Protein AF-A0AAN8HBK9-F1 (afdb_monomer_lite)

Radius of gyration: 18.08 Å; chains: 1; bounding box: 42×34×41 Å

Sequence (130 aa):
MTEFESKVYDEGMKTDLSKADNITADMFTNIYLKNYNQIFESLGQTAEDVAEHTLKTITMENPPFRHPTNTLYTPMAILKYADPIGDLPIDTFYKMVFEHEKVFNASLNFLKLLRWRSRKSFAMETDKSN

Foldseek 3Di:
DDPVLVVVLVCLVVDDCVVPDPVVVCCSVVQCSVCSVLCCLQFNDDPVLQVVQVVVQVPDPDHDPDGDSTCLCVVLVVQCVVDVVCCRSVVVVCCLRPVCVVNVSVSSVVSNVVVVVVVVVVVVVVVVVD

Organism: NCBI:txid159716

Secondary structure (DSSP, 8-state):
--HHHHHHHHHHHT---TTS-HHHHHIIIIIIIHHHHHHHHHH---HHHHHHHHHHHHT-SS--S---S-GGGHHHHHHHHH-SS-HHHHHHHHIIIII-HHHHHHHHHHHHHHHHHHHHHHHHHHTT--

pLDDT: mean 85.01, std 11.49, range [41.84, 97.94]

Structure (mmCIF, N/CA/C/O backbone):
data_AF-A0AAN8HBK9-F1
#
_entry.id   AF-A0AAN8HBK9-F1
#
loop_
_atom_site.group_PDB
_atom_site.id
_atom_site.type_symbol
_atom_site.label_atom_id
_atom_site.label_alt_id
_atom_site.label_comp_id
_atom_site.label_asym_id
_atom_site.label_entity_id
_atom_site.label_seq_id
_atom_site.pdbx_PDB_ins_code
_atom_site.Cartn_x
_atom_site.Cartn_y
_atom_site.Cartn_z
_atom_site.occupancy
_atom_site.B_iso_or_equiv
_atom_site.auth_seq_id
_atom_site.auth_comp_id
_atom_site.auth_asym_id
_atom_site.auth_atom_id
_atom_site.pdbx_PDB_model_num
ATOM 1 N N . MET A 1 1 ? -7.494 12.265 -6.089 1.00 75.38 1 MET A N 1
ATOM 2 C CA . MET A 1 1 ? -7.888 10.858 -5.943 1.00 75.38 1 MET A CA 1
ATOM 3 C C . MET A 1 1 ? -8.173 10.314 -7.330 1.00 75.38 1 MET A C 1
ATOM 5 O O . MET A 1 1 ? -8.868 10.989 -8.083 1.00 75.38 1 MET A O 1
ATOM 9 N N . THR A 1 2 ? -7.560 9.198 -7.711 1.00 88.19 2 THR A N 1
ATOM 10 C CA . THR A 1 2 ? -7.795 8.549 -9.013 1.00 88.19 2 THR A CA 1
ATOM 11 C C . THR A 1 2 ? -9.146 7.825 -9.028 1.00 88.19 2 THR A C 1
ATOM 13 O O . THR A 1 2 ? -9.739 7.591 -7.974 1.00 88.19 2 THR A O 1
ATOM 16 N N . GLU A 1 3 ? -9.642 7.443 -10.210 1.00 91.44 3 GLU A N 1
ATOM 17 C CA . GLU A 1 3 ? -10.854 6.610 -10.322 1.00 91.44 3 GLU A CA 1
ATOM 18 C C . GLU A 1 3 ? -10.686 5.283 -9.567 1.00 91.44 3 GLU A C 1
ATOM 20 O O . GLU A 1 3 ? -11.575 4.869 -8.824 1.00 91.44 3 GLU A O 1
ATOM 25 N N . PHE A 1 4 ? -9.509 4.663 -9.696 1.00 89.69 4 PHE A N 1
ATOM 26 C CA . PHE A 1 4 ? -9.151 3.453 -8.961 1.00 89.69 4 PHE A CA 1
ATOM 27 C C . PHE A 1 4 ? -9.252 3.662 -7.444 1.00 89.69 4 PHE A C 1
ATOM 29 O O . PHE A 1 4 ? -9.931 2.899 -6.761 1.00 89.69 4 PHE A O 1
ATOM 36 N N . GLU A 1 5 ? -8.629 4.723 -6.924 1.00 90.44 5 GLU A N 1
ATOM 37 C CA . GLU A 1 5 ? -8.668 5.047 -5.494 1.00 90.44 5 GLU A CA 1
ATOM 38 C C . GLU A 1 5 ? -10.098 5.318 -5.007 1.00 90.44 5 GLU A C 1
ATOM 40 O O . GLU A 1 5 ? -10.457 4.893 -3.912 1.00 90.44 5 GLU A O 1
ATOM 45 N N . SER A 1 6 ? -10.934 5.981 -5.811 1.00 91.25 6 SER A N 1
ATOM 46 C CA . SER A 1 6 ? -12.339 6.218 -5.462 1.00 91.25 6 SER A CA 1
ATOM 47 C C . SER A 1 6 ? -13.129 4.921 -5.377 1.00 91.25 6 SER A C 1
ATOM 49 O O . SER A 1 6 ? -13.861 4.705 -4.416 1.00 91.25 6 SER A O 1
ATOM 51 N N . LYS A 1 7 ? -12.954 4.033 -6.359 1.00 93.69 7 LYS A N 1
ATOM 52 C CA . LYS A 1 7 ? -13.666 2.757 -6.402 1.00 93.69 7 LYS A CA 1
ATOM 53 C C . LYS A 1 7 ? -13.307 1.869 -5.210 1.00 93.69 7 LYS A C 1
ATOM 55 O O . LYS A 1 7 ? -14.203 1.317 -4.580 1.00 93.69 7 LYS A O 1
ATOM 60 N N . VAL A 1 8 ? -12.020 1.776 -4.872 1.00 91.25 8 VAL A N 1
ATOM 61 C CA . VAL A 1 8 ? -11.554 0.999 -3.712 1.00 91.25 8 VAL A CA 1
ATOM 62 C C . VAL A 1 8 ? -12.112 1.569 -2.404 1.00 91.25 8 VAL A C 1
ATOM 64 O O . VAL A 1 8 ? -12.542 0.805 -1.541 1.00 91.25 8 VAL A O 1
ATOM 67 N N . TYR A 1 9 ? -12.163 2.897 -2.263 1.00 92.00 9 TYR A N 1
ATOM 68 C CA . TYR A 1 9 ? -12.768 3.535 -1.093 1.00 92.00 9 TYR A CA 1
ATOM 69 C C . TYR A 1 9 ? -14.265 3.221 -0.976 1.00 92.00 9 TYR A C 1
ATOM 71 O O . TYR A 1 9 ? -14.733 2.798 0.082 1.00 92.00 9 TYR A O 1
ATOM 79 N N . ASP A 1 10 ? -15.008 3.378 -2.073 1.00 94.00 10 ASP A N 1
ATOM 80 C CA . ASP A 1 10 ? -16.452 3.142 -2.109 1.00 94.00 10 ASP A CA 1
ATOM 81 C C . ASP A 1 10 ? -16.811 1.675 -1.8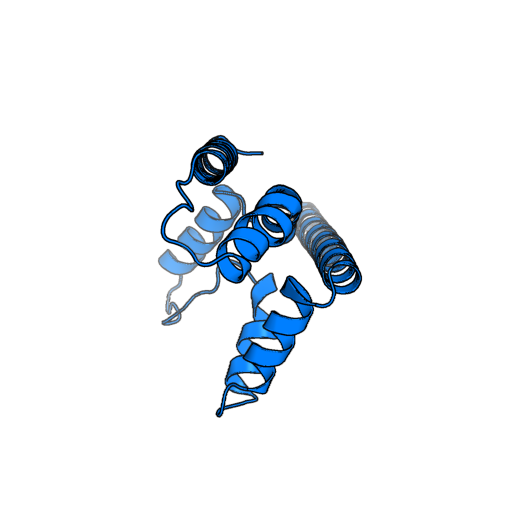33 1.00 94.00 10 ASP A C 1
ATOM 83 O O . ASP A 1 10 ? -17.813 1.395 -1.172 1.00 94.00 10 ASP A O 1
ATOM 87 N N . GLU A 1 11 ? -16.010 0.733 -2.334 1.00 94.06 11 GLU A N 1
ATOM 88 C CA . GLU A 1 11 ? -16.140 -0.696 -2.030 1.00 94.06 11 GLU A CA 1
ATOM 89 C C . GLU A 1 11 ? -15.832 -0.979 -0.554 1.00 94.06 11 GLU A C 1
ATOM 91 O O . GLU A 1 11 ? -16.596 -1.680 0.116 1.00 94.06 11 GLU A O 1
ATOM 96 N N . GLY A 1 12 ? -14.778 -0.364 -0.011 1.00 91.94 12 GLY A N 1
ATOM 97 C CA . GLY A 1 12 ? -14.439 -0.440 1.409 1.00 91.94 12 GLY A CA 1
ATOM 98 C C . GLY A 1 12 ? -15.586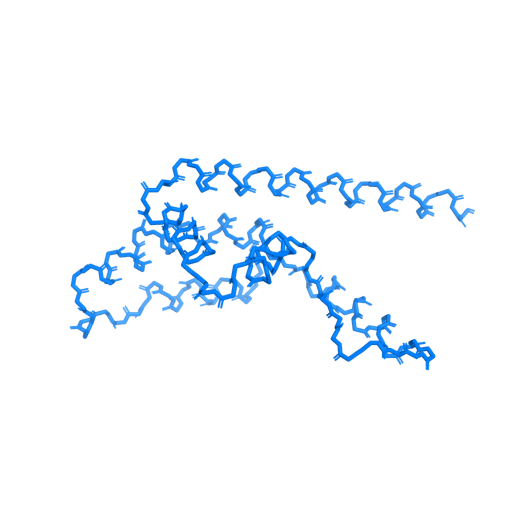 0.026 2.309 1.00 91.94 12 GLY A C 1
ATOM 99 O O . GLY A 1 12 ? -15.980 -0.687 3.229 1.00 91.94 12 GLY A O 1
ATOM 100 N N . MET A 1 13 ? -16.204 1.163 1.985 1.00 92.06 13 MET A N 1
ATOM 101 C CA . MET A 1 13 ? -17.345 1.715 2.728 1.00 92.06 13 MET A CA 1
ATOM 102 C C . MET A 1 13 ? -18.601 0.835 2.705 1.00 92.06 13 MET A C 1
ATOM 104 O O . MET A 1 13 ? -19.441 0.941 3.597 1.00 92.06 13 MET A O 1
ATOM 108 N N . LYS A 1 14 ? -18.754 -0.019 1.688 1.00 94.75 14 LYS A N 1
ATOM 109 C CA . LYS A 1 14 ? -19.907 -0.921 1.520 1.00 94.75 14 LYS A CA 1
ATOM 110 C C . LYS A 1 14 ? -19.621 -2.345 1.996 1.00 94.75 14 LYS A C 1
ATOM 112 O O . LYS A 1 14 ? -20.463 -3.223 1.814 1.00 94.75 14 LYS A O 1
ATOM 117 N N . THR A 1 15 ? -18.439 -2.591 2.556 1.00 94.44 15 THR A N 1
ATOM 118 C CA . THR A 1 15 ? -18.031 -3.928 2.988 1.00 94.44 15 THR A CA 1
ATOM 119 C C . THR A 1 15 ? -18.926 -4.416 4.129 1.00 94.44 15 THR A C 1
ATOM 121 O O . THR A 1 15 ? -19.104 -3.727 5.132 1.00 94.44 15 THR A O 1
ATOM 124 N N . ASP A 1 16 ? -19.478 -5.624 3.987 1.00 95.62 16 ASP A N 1
ATOM 125 C CA . ASP A 1 16 ? -20.220 -6.292 5.058 1.00 95.62 16 ASP A CA 1
ATOM 126 C C . ASP A 1 16 ? -19.247 -6.847 6.107 1.00 95.62 16 ASP A C 1
ATOM 128 O O . ASP A 1 16 ? -18.531 -7.821 5.868 1.00 95.62 16 ASP A O 1
ATOM 132 N N . LEU A 1 17 ? -19.239 -6.218 7.282 1.00 95.31 17 LEU A N 1
ATOM 133 C CA . LEU A 1 17 ? -18.402 -6.603 8.418 1.00 95.31 17 LEU A CA 1
ATOM 134 C C . LEU A 1 17 ? -19.131 -7.506 9.422 1.00 95.31 17 LEU A C 1
ATOM 136 O O . LEU A 1 17 ? -18.574 -7.804 10.472 1.00 95.31 17 LEU A O 1
ATOM 140 N N . SER A 1 18 ? -20.344 -7.986 9.121 1.00 95.25 18 SER A N 1
ATOM 141 C CA . SER A 1 18 ? -21.146 -8.808 10.047 1.00 95.25 18 SER A CA 1
ATOM 142 C C . SER A 1 18 ? -20.479 -10.119 10.475 1.00 95.25 18 SER A C 1
ATOM 144 O O . SER A 1 18 ? -20.851 -10.707 11.489 1.00 95.25 18 SER A O 1
ATOM 146 N N . LYS A 1 19 ? -19.493 -10.587 9.702 1.00 96.69 19 LYS A N 1
ATOM 147 C CA . LYS A 1 19 ? -18.705 -11.793 9.989 1.00 96.69 19 LYS A CA 1
ATOM 148 C C . LYS A 1 19 ? -17.370 -11.510 10.681 1.00 96.69 19 LYS A C 1
ATOM 150 O O . LYS A 1 19 ? -16.699 -12.463 11.071 1.00 96.69 19 LYS A O 1
ATOM 155 N N . ALA A 1 20 ? -16.966 -10.247 10.790 1.00 97.00 20 ALA A N 1
ATOM 156 C CA . ALA A 1 20 ? -15.770 -9.854 11.522 1.00 97.00 20 ALA A CA 1
ATOM 157 C C . ALA A 1 20 ? -16.101 -9.701 13.011 1.00 97.00 20 ALA A C 1
ATOM 159 O O . ALA A 1 20 ? -17.217 -9.335 13.380 1.00 97.00 20 ALA A O 1
ATOM 160 N N . ASP A 1 21 ? -15.130 -9.972 13.879 1.00 97.56 21 ASP A N 1
ATOM 161 C CA . ASP A 1 21 ? -15.254 -9.595 15.281 1.00 97.56 21 ASP A CA 1
ATOM 162 C C . ASP A 1 21 ? -15.192 -8.063 15.438 1.00 97.56 21 ASP A C 1
ATOM 164 O O . ASP A 1 21 ? -14.714 -7.340 14.558 1.00 97.56 21 ASP A O 1
ATOM 168 N N . ASN A 1 22 ? -15.658 -7.566 16.584 1.00 95.69 22 ASN A N 1
ATOM 169 C CA . ASN A 1 22 ? -15.757 -6.129 16.843 1.00 95.69 22 ASN A CA 1
ATOM 170 C C . ASN A 1 22 ? -14.408 -5.400 16.750 1.00 95.69 22 ASN A C 1
ATOM 172 O O . ASN A 1 22 ? -14.387 -4.251 16.320 1.00 95.69 22 ASN A O 1
ATOM 176 N N . ILE A 1 23 ? -13.299 -6.041 17.142 1.00 93.12 23 ILE A N 1
ATOM 177 C CA . ILE A 1 23 ? -11.970 -5.414 17.120 1.00 93.12 23 ILE A CA 1
ATOM 178 C C . ILE A 1 23 ? -11.518 -5.261 15.670 1.00 93.12 23 ILE A C 1
ATOM 180 O O . ILE A 1 23 ? -11.122 -4.174 15.257 1.00 93.12 23 ILE A O 1
ATOM 184 N N . THR A 1 24 ? -11.641 -6.318 14.869 1.00 93.75 24 THR A N 1
ATOM 185 C CA . THR A 1 24 ? -11.283 -6.272 13.445 1.00 93.75 24 THR A CA 1
ATOM 186 C C . THR A 1 24 ? -12.149 -5.273 12.670 1.00 93.75 24 THR A C 1
ATOM 188 O O . THR A 1 24 ? -11.628 -4.500 11.863 1.00 93.75 24 THR A O 1
ATOM 191 N N . ALA A 1 25 ? -13.461 -5.248 12.925 1.00 95.44 25 ALA A N 1
ATOM 192 C CA . ALA A 1 25 ? -14.377 -4.307 12.280 1.00 95.44 25 ALA A CA 1
ATOM 193 C C . ALA A 1 25 ? -14.054 -2.842 12.632 1.00 95.44 25 ALA A C 1
ATOM 195 O O . ALA A 1 25 ? -14.080 -1.971 11.753 1.00 95.44 25 ALA A O 1
ATOM 196 N N . ASP A 1 26 ? -13.703 -2.580 13.895 1.00 92.06 26 ASP A N 1
ATOM 197 C CA . ASP A 1 26 ? -13.264 -1.267 14.370 1.00 92.06 26 ASP A CA 1
ATOM 198 C C . ASP A 1 26 ? -11.941 -0.845 13.721 1.00 92.06 26 ASP A C 1
ATOM 200 O O . ASP A 1 26 ? -11.858 0.240 13.147 1.00 92.06 26 ASP A O 1
ATOM 204 N N . MET A 1 27 ? -10.939 -1.730 13.697 1.00 89.94 27 MET A N 1
ATOM 205 C CA . MET A 1 27 ? -9.656 -1.472 13.036 1.00 89.94 27 MET A CA 1
ATOM 206 C C . MET A 1 27 ? -9.836 -1.131 11.552 1.00 89.94 27 MET A C 1
ATOM 208 O O . MET A 1 27 ? -9.247 -0.171 11.048 1.00 89.94 27 MET A O 1
ATOM 212 N N . PHE A 1 28 ? -10.671 -1.878 10.832 1.00 91.88 28 PHE A N 1
ATOM 213 C CA . PHE A 1 28 ? -10.920 -1.591 9.423 1.00 91.88 28 PHE A CA 1
ATOM 214 C C . PHE A 1 28 ? -11.611 -0.234 9.228 1.00 91.88 28 PHE A C 1
ATOM 216 O O . PHE A 1 28 ? -11.173 0.571 8.407 1.00 91.88 28 PHE A O 1
ATOM 223 N N . THR A 1 29 ? -12.651 0.057 10.008 1.00 92.00 29 THR A N 1
ATOM 224 C CA . THR A 1 29 ? -13.478 1.258 9.816 1.00 92.00 29 THR A CA 1
ATOM 225 C C . THR A 1 29 ? -12.795 2.521 10.340 1.00 92.00 29 THR A C 1
ATOM 227 O O . THR A 1 29 ? -12.659 3.521 9.632 1.00 92.00 29 THR A O 1
ATOM 230 N N . ASN A 1 30 ? -12.332 2.480 11.585 1.00 89.56 30 ASN A N 1
ATOM 231 C CA . ASN A 1 30 ? -11.892 3.656 12.326 1.00 89.56 30 ASN A CA 1
ATOM 232 C C . ASN A 1 30 ? -10.390 3.914 12.225 1.00 89.56 30 ASN A C 1
ATOM 234 O O . ASN A 1 30 ? -9.947 5.015 12.554 1.00 89.56 30 ASN A O 1
ATOM 238 N N . ILE A 1 31 ? -9.612 2.947 11.732 1.00 85.88 31 ILE A N 1
ATOM 239 C CA . ILE A 1 31 ? -8.168 3.106 11.536 1.00 85.88 31 ILE A CA 1
ATOM 240 C C . ILE A 1 31 ? -7.837 3.076 10.044 1.00 85.88 31 ILE A C 1
ATOM 242 O O . ILE A 1 31 ? -7.361 4.082 9.520 1.00 85.88 31 ILE A O 1
ATOM 246 N N . TYR A 1 32 ? -8.128 1.986 9.329 1.00 86.75 32 TYR A N 1
ATOM 247 C CA . TYR A 1 32 ? -7.777 1.883 7.907 1.00 86.75 32 TYR A CA 1
ATOM 248 C C . TYR A 1 32 ? -8.598 2.835 7.021 1.00 86.75 32 TYR A C 1
ATOM 250 O O . TYR A 1 32 ? -8.021 3.720 6.385 1.00 86.75 32 TYR A O 1
ATOM 258 N N . LEU A 1 33 ? -9.932 2.709 6.999 1.00 90.50 33 LEU A N 1
ATOM 259 C CA . LEU A 1 33 ? -10.797 3.517 6.127 1.00 90.50 33 LEU A CA 1
ATOM 260 C C . LEU A 1 33 ? -10.742 5.005 6.479 1.00 90.50 33 LEU A C 1
ATOM 262 O O . LEU A 1 33 ? -10.652 5.845 5.582 1.00 90.50 33 LEU A O 1
ATOM 266 N N . LYS A 1 34 ? -10.715 5.344 7.774 1.00 88.94 34 LYS A N 1
ATOM 267 C CA . LYS A 1 34 ? -10.546 6.728 8.244 1.00 88.94 34 LYS A CA 1
ATOM 268 C C . LYS A 1 34 ? -9.281 7.390 7.682 1.00 88.94 34 LYS A C 1
ATOM 270 O O . LYS A 1 34 ? -9.319 8.561 7.310 1.00 88.94 34 LYS A O 1
ATOM 275 N N . ASN A 1 35 ? -8.170 6.652 7.604 1.00 85.19 35 ASN A N 1
ATOM 276 C CA . ASN A 1 35 ? -6.881 7.173 7.138 1.00 85.19 35 ASN A CA 1
ATOM 277 C C . ASN A 1 35 ? -6.602 6.896 5.648 1.00 85.19 35 ASN A C 1
ATOM 279 O O . ASN A 1 35 ? -5.540 7.276 5.150 1.00 85.19 35 ASN A O 1
ATOM 283 N N . TYR A 1 36 ? -7.548 6.293 4.920 1.00 87.88 36 TYR A N 1
ATOM 284 C CA . TYR A 1 36 ? -7.398 5.845 3.532 1.00 87.88 36 TYR A CA 1
ATOM 285 C C . TYR A 1 36 ? -6.754 6.893 2.614 1.00 87.88 36 TYR A C 1
ATOM 287 O O . TYR A 1 36 ? -5.716 6.642 1.999 1.00 87.88 36 TYR A O 1
ATOM 295 N N . ASN A 1 37 ? -7.319 8.104 2.585 1.00 86.81 37 ASN A N 1
ATOM 296 C CA . ASN A 1 37 ? -6.825 9.188 1.734 1.00 86.81 37 ASN A CA 1
ATOM 297 C C . ASN A 1 37 ? -5.378 9.564 2.071 1.00 86.81 37 ASN A C 1
ATOM 299 O O . ASN A 1 37 ? -4.548 9.725 1.178 1.00 86.81 37 ASN A O 1
ATOM 303 N N . GLN A 1 38 ? -5.041 9.662 3.361 1.00 85.00 38 GLN A N 1
ATOM 304 C CA . GLN A 1 38 ? -3.678 10.002 3.763 1.00 85.00 38 GLN A CA 1
ATOM 305 C C . GLN A 1 38 ? -2.686 8.899 3.402 1.00 85.00 38 GLN A C 1
ATOM 307 O O . GLN A 1 38 ? -1.565 9.220 3.005 1.00 85.00 38 GLN A O 1
ATOM 312 N N . ILE A 1 39 ? -3.086 7.631 3.495 1.00 83.94 39 ILE A N 1
ATOM 313 C CA . ILE A 1 39 ? -2.252 6.487 3.122 1.00 83.94 39 ILE A CA 1
ATOM 314 C C . ILE A 1 39 ? -1.936 6.544 1.625 1.00 83.94 39 ILE A C 1
ATOM 316 O O . ILE A 1 39 ? -0.759 6.564 1.260 1.00 83.94 39 ILE A O 1
ATOM 320 N N . PHE A 1 40 ? -2.952 6.661 0.765 1.00 85.88 40 PHE A N 1
ATOM 321 C CA . PHE A 1 40 ? -2.758 6.732 -0.687 1.00 85.88 40 PHE A CA 1
ATOM 322 C C . PHE A 1 40 ? -1.980 7.978 -1.122 1.00 85.88 40 PHE A C 1
ATOM 324 O O . PHE A 1 40 ? -1.062 7.882 -1.930 1.00 85.88 40 PHE A O 1
ATOM 331 N N . GLU A 1 41 ? -2.233 9.143 -0.529 1.00 85.12 41 GLU A N 1
ATOM 332 C CA . GLU A 1 41 ? -1.464 10.352 -0.854 1.00 85.12 41 GLU A CA 1
ATOM 333 C C . GLU A 1 41 ? 0.020 10.268 -0.456 1.00 85.12 41 GLU A C 1
ATOM 335 O O . GLU A 1 41 ? 0.874 10.921 -1.073 1.00 85.12 41 GLU A O 1
ATOM 340 N N . SER A 1 42 ? 0.326 9.518 0.605 1.00 82.50 42 SER A N 1
ATOM 341 C CA . SER A 1 42 ? 1.684 9.389 1.148 1.00 82.50 42 SER A CA 1
ATOM 342 C C . SER A 1 42 ? 2.484 8.295 0.461 1.00 82.50 42 SER A C 1
ATOM 344 O O . SER A 1 42 ? 3.650 8.506 0.137 1.00 82.50 42 SER A O 1
ATOM 346 N N . LEU A 1 43 ? 1.860 7.133 0.266 1.00 83.50 43 LEU A N 1
ATOM 347 C CA . LEU A 1 43 ? 2.514 5.905 -0.178 1.00 83.50 43 LEU A CA 1
ATOM 348 C C . LEU A 1 43 ? 2.160 5.523 -1.618 1.00 83.50 43 LEU A C 1
ATOM 350 O O . LEU A 1 43 ? 2.877 4.721 -2.209 1.00 83.50 43 LEU A O 1
ATOM 354 N N . GLY A 1 44 ? 1.088 6.075 -2.185 1.00 86.62 44 GLY A N 1
ATOM 355 C CA . GLY A 1 44 ? 0.655 5.791 -3.548 1.00 86.62 44 GLY A CA 1
ATOM 356 C C . GLY A 1 44 ? 1.625 6.318 -4.605 1.00 86.62 44 GLY A C 1
ATOM 357 O O . GLY A 1 44 ? 2.296 7.344 -4.431 1.00 86.62 44 GLY A O 1
ATOM 358 N N . GLN A 1 45 ? 1.671 5.602 -5.725 1.00 88.38 45 GLN A N 1
ATOM 359 C CA . GLN A 1 45 ? 2.417 5.963 -6.928 1.00 88.38 45 GLN A CA 1
ATOM 360 C C . GLN A 1 45 ? 1.441 6.300 -8.048 1.00 88.38 45 GLN A C 1
ATOM 362 O O . GLN A 1 45 ? 0.335 5.758 -8.081 1.00 88.38 45 GLN A O 1
ATOM 367 N N . THR A 1 46 ? 1.845 7.169 -8.969 1.00 88.81 46 THR A N 1
ATOM 368 C CA . THR A 1 46 ? 1.071 7.347 -10.200 1.00 88.81 46 THR A CA 1
ATOM 369 C C . THR A 1 46 ? 1.298 6.160 -11.139 1.00 88.81 46 THR A C 1
ATOM 371 O O . THR A 1 46 ? 2.265 5.405 -10.994 1.00 88.81 46 THR A O 1
ATOM 374 N N . ALA A 1 47 ? 0.403 5.978 -12.111 1.00 91.56 47 ALA A N 1
ATOM 375 C CA . ALA A 1 47 ? 0.586 4.957 -13.139 1.00 91.56 47 ALA A CA 1
ATOM 376 C C . ALA A 1 47 ? 1.853 5.231 -13.968 1.00 91.56 47 ALA A C 1
ATOM 378 O O . ALA A 1 47 ? 2.567 4.299 -14.331 1.00 91.56 47 ALA A O 1
ATOM 379 N N . GLU A 1 48 ? 2.160 6.506 -14.205 1.00 92.06 48 GLU A N 1
ATOM 380 C CA . GLU A 1 48 ? 3.346 6.966 -14.923 1.00 92.06 48 GLU A CA 1
ATOM 381 C C . GLU A 1 48 ? 4.635 6.617 -14.168 1.00 92.06 48 GLU A C 1
ATOM 383 O O . GLU A 1 48 ? 5.550 6.074 -14.784 1.00 92.06 48 GLU A O 1
ATOM 388 N N . ASP A 1 49 ? 4.682 6.827 -12.844 1.00 90.06 49 ASP A N 1
ATOM 389 C CA . ASP A 1 49 ? 5.833 6.443 -12.012 1.00 90.06 49 ASP A CA 1
ATOM 390 C C . ASP A 1 49 ? 6.114 4.932 -12.159 1.00 90.06 49 ASP A C 1
ATOM 392 O O . ASP A 1 49 ? 7.248 4.492 -12.353 1.00 90.06 49 ASP A O 1
ATOM 396 N N . VAL A 1 50 ? 5.067 4.100 -12.106 1.00 93.38 50 VAL A N 1
ATOM 397 C CA . VAL A 1 50 ? 5.200 2.639 -12.251 1.00 93.38 50 VAL A CA 1
ATOM 398 C C . VAL A 1 50 ? 5.615 2.248 -13.674 1.00 93.38 50 VAL A C 1
ATOM 400 O O . VAL A 1 50 ? 6.441 1.344 -13.853 1.00 93.38 50 VAL A O 1
ATOM 403 N N . ALA A 1 51 ? 5.078 2.925 -14.690 1.00 95.56 51 ALA A N 1
ATOM 404 C CA . ALA A 1 51 ? 5.430 2.697 -16.086 1.00 95.56 51 ALA A CA 1
ATOM 405 C C . ALA A 1 51 ? 6.902 3.039 -16.367 1.00 95.56 51 ALA A C 1
ATOM 407 O O . ALA A 1 51 ? 7.577 2.268 -17.048 1.00 95.56 51 ALA A O 1
ATOM 408 N N . GLU A 1 52 ? 7.429 4.123 -15.793 1.00 94.81 52 GLU A N 1
ATOM 409 C CA . GLU A 1 52 ? 8.843 4.498 -15.910 1.00 94.81 52 GLU A CA 1
ATOM 410 C C . GLU A 1 52 ? 9.758 3.426 -15.308 1.00 94.81 52 GLU A C 1
ATOM 412 O O . GLU A 1 52 ? 10.705 2.974 -15.958 1.00 94.81 52 GLU A O 1
ATOM 417 N N . HIS A 1 53 ? 9.449 2.952 -14.095 1.00 95.12 53 HIS A N 1
ATOM 418 C CA . HIS A 1 53 ? 10.190 1.850 -13.477 1.00 95.12 53 HIS A CA 1
ATOM 419 C C . HIS A 1 53 ? 10.153 0.588 -14.347 1.00 95.12 53 HIS A C 1
ATOM 421 O O . HIS A 1 53 ? 11.177 -0.079 -14.498 1.00 95.12 53 HIS A O 1
ATOM 427 N N . THR A 1 54 ? 8.998 0.285 -14.942 1.00 96.19 54 THR A N 1
ATOM 428 C CA . THR A 1 54 ? 8.820 -0.872 -15.826 1.00 96.19 54 THR A CA 1
ATOM 429 C C . THR A 1 54 ? 9.671 -0.744 -17.085 1.00 96.19 54 THR A C 1
ATOM 431 O O . THR A 1 54 ? 10.440 -1.657 -17.384 1.00 96.19 54 THR A O 1
ATOM 434 N N . LEU A 1 55 ? 9.592 0.398 -17.780 1.00 97.12 55 LEU A N 1
ATOM 435 C CA . LEU A 1 55 ? 10.395 0.688 -18.967 1.00 97.12 55 LEU A CA 1
ATOM 436 C C . LEU A 1 55 ? 11.886 0.550 -18.654 1.00 97.12 55 LEU A C 1
ATOM 438 O O . LEU A 1 55 ? 12.601 -0.168 -19.345 1.00 97.12 55 LEU A O 1
ATOM 442 N N . LYS A 1 56 ? 12.331 1.173 -17.559 1.00 95.12 56 LYS A N 1
ATOM 443 C CA . LYS A 1 56 ? 13.721 1.114 -17.115 1.00 95.12 56 LYS A CA 1
ATOM 444 C C . LYS A 1 56 ? 14.187 -0.327 -16.924 1.00 95.12 56 LYS A C 1
ATOM 446 O O . LYS A 1 56 ? 15.277 -0.658 -17.372 1.00 95.12 56 LYS A O 1
ATOM 451 N N . THR A 1 57 ? 13.393 -1.183 -16.275 1.00 96.44 57 THR A N 1
ATOM 452 C CA . THR A 1 57 ? 13.760 -2.588 -16.043 1.00 96.44 57 THR A CA 1
ATOM 453 C C . THR A 1 57 ? 13.814 -3.401 -17.335 1.00 96.44 57 THR A C 1
ATOM 455 O O . THR A 1 57 ? 14.764 -4.158 -17.512 1.00 96.44 57 THR A O 1
ATOM 458 N N . ILE A 1 58 ? 12.847 -3.252 -18.249 1.00 96.88 58 ILE A N 1
ATOM 459 C CA . ILE A 1 58 ? 12.815 -4.059 -19.485 1.00 96.88 58 ILE A CA 1
ATOM 460 C C . ILE A 1 58 ? 13.921 -3.681 -20.477 1.00 96.88 58 ILE A C 1
ATOM 462 O O . ILE A 1 58 ? 14.294 -4.504 -21.307 1.00 96.88 58 ILE A O 1
ATOM 466 N N . THR A 1 59 ? 14.449 -2.456 -20.399 1.00 97.75 59 THR A N 1
ATOM 467 C CA . THR A 1 59 ? 15.547 -1.990 -21.258 1.00 97.75 59 THR A CA 1
ATOM 468 C C . THR A 1 59 ? 16.935 -2.183 -20.641 1.00 97.75 59 THR A C 1
ATOM 470 O O . THR A 1 59 ? 17.925 -1.802 -21.260 1.00 97.75 59 THR A O 1
ATOM 473 N N . MET A 1 60 ? 17.047 -2.715 -19.417 1.00 97.62 60 MET A N 1
ATOM 474 C CA . MET A 1 60 ? 18.350 -3.001 -18.806 1.00 97.62 60 MET A CA 1
ATOM 475 C C . MET A 1 60 ? 19.039 -4.168 -19.517 1.00 97.62 60 MET A C 1
ATOM 477 O O . MET A 1 60 ? 18.423 -5.199 -19.760 1.00 97.62 60 MET A O 1
ATOM 481 N N . GLU A 1 61 ? 20.344 -4.039 -19.763 1.00 97.94 61 GLU A N 1
ATOM 482 C CA . GLU A 1 61 ? 21.171 -5.127 -20.306 1.00 97.94 61 GLU A CA 1
ATOM 483 C C . GLU A 1 61 ? 21.228 -6.334 -19.353 1.00 97.94 61 GLU A C 1
ATOM 485 O O . GLU A 1 61 ? 21.151 -7.479 -19.784 1.00 97.94 61 GLU A O 1
ATOM 490 N N . ASN A 1 62 ? 21.306 -6.070 -18.044 1.00 97.06 62 ASN A N 1
ATOM 491 C CA . ASN A 1 62 ? 21.340 -7.080 -16.986 1.00 97.06 62 ASN A CA 1
ATOM 492 C C . ASN A 1 62 ? 20.356 -6.698 -15.864 1.00 97.06 62 ASN A C 1
ATOM 494 O O . ASN A 1 62 ? 20.773 -6.127 -14.850 1.00 97.06 62 ASN A O 1
ATOM 498 N N . PRO A 1 63 ? 19.043 -6.938 -16.038 1.00 96.56 63 PRO A N 1
ATOM 499 C CA . PRO A 1 63 ? 18.043 -6.540 -15.055 1.00 96.56 63 PRO A CA 1
ATOM 500 C C . PRO A 1 63 ? 18.171 -7.357 -13.757 1.00 96.56 63 PRO A C 1
ATOM 502 O O . PRO A 1 63 ? 18.464 -8.556 -13.798 1.00 96.56 63 PRO A O 1
ATOM 505 N N . PRO A 1 64 ? 17.920 -6.749 -12.582 1.00 95.12 64 PRO A N 1
ATOM 506 C CA . PRO A 1 64 ? 17.903 -7.480 -11.323 1.00 95.12 64 PRO A CA 1
ATOM 507 C C . PRO A 1 64 ? 16.685 -8.409 -11.246 1.00 95.12 64 PRO A C 1
ATOM 509 O O . PRO A 1 64 ? 15.645 -8.152 -11.847 1.00 95.12 64 PRO A O 1
ATOM 512 N N . PHE A 1 65 ? 16.768 -9.444 -10.405 1.00 94.88 65 PHE A N 1
ATOM 513 C CA . PHE A 1 65 ? 15.635 -10.349 -10.170 1.00 94.88 65 PHE A CA 1
ATOM 514 C C . PHE A 1 65 ? 14.396 -9.638 -9.592 1.00 94.88 65 PHE A C 1
ATOM 516 O O . PHE A 1 65 ? 13.268 -10.066 -9.821 1.00 94.88 65 PHE A O 1
ATOM 523 N N . ARG A 1 66 ? 14.589 -8.555 -8.825 1.00 91.94 66 ARG A N 1
ATOM 524 C CA . ARG A 1 66 ? 13.507 -7.709 -8.301 1.00 91.94 66 ARG A CA 1
ATOM 525 C C . ARG A 1 66 ? 13.881 -6.238 -8.425 1.00 91.94 66 ARG A C 1
ATOM 527 O O . ARG A 1 66 ? 14.973 -5.853 -8.014 1.00 91.94 66 ARG A O 1
ATOM 534 N N . HIS A 1 67 ? 12.946 -5.429 -8.919 1.00 91.06 67 HIS A N 1
ATOM 535 C CA . HIS A 1 67 ? 13.073 -3.974 -9.015 1.00 91.06 67 HIS A CA 1
ATOM 536 C C . HIS A 1 67 ? 11.949 -3.290 -8.220 1.00 91.06 67 HIS A C 1
ATOM 538 O O . HIS A 1 67 ? 10.792 -3.347 -8.636 1.00 91.06 67 HIS A O 1
ATOM 544 N N . PRO A 1 68 ? 12.247 -2.677 -7.062 1.00 90.44 68 PRO A N 1
ATOM 545 C CA . PRO A 1 68 ? 11.272 -1.903 -6.299 1.00 90.44 68 PRO A CA 1
ATOM 546 C C . PRO A 1 68 ? 10.745 -0.710 -7.102 1.00 90.44 68 PRO A C 1
ATOM 548 O O . PRO A 1 68 ? 11.526 0.122 -7.567 1.00 90.44 68 PRO A O 1
ATOM 551 N N . THR A 1 69 ? 9.424 -0.585 -7.230 1.00 90.88 69 THR A N 1
ATOM 552 C CA . THR A 1 69 ? 8.802 0.608 -7.831 1.00 90.88 69 THR A CA 1
ATOM 553 C C . THR A 1 69 ? 8.693 1.746 -6.827 1.00 90.88 69 THR A C 1
ATOM 555 O O . THR A 1 69 ? 8.836 2.904 -7.194 1.00 90.88 69 THR A O 1
ATOM 558 N N . ASN A 1 70 ? 8.480 1.433 -5.549 1.00 88.44 70 ASN A N 1
ATOM 559 C CA . ASN A 1 70 ? 8.304 2.418 -4.492 1.00 88.44 70 ASN A CA 1
ATOM 560 C C . ASN A 1 70 ? 9.482 2.376 -3.518 1.00 88.44 70 ASN A C 1
ATOM 562 O O . ASN A 1 70 ? 9.656 1.405 -2.794 1.00 88.44 70 ASN A O 1
ATOM 566 N N . THR A 1 71 ? 10.289 3.424 -3.430 1.00 82.31 71 THR A N 1
ATOM 567 C CA . THR A 1 71 ? 11.412 3.440 -2.479 1.00 82.31 71 THR A CA 1
ATOM 568 C C . THR A 1 71 ? 10.973 3.727 -1.040 1.00 82.31 71 THR A C 1
ATOM 570 O O . THR A 1 71 ? 11.739 3.463 -0.112 1.00 82.31 71 THR A O 1
ATOM 573 N N . LEU A 1 72 ? 9.738 4.192 -0.813 1.00 80.62 72 LEU A N 1
ATOM 574 C CA . LEU A 1 72 ? 9.238 4.560 0.517 1.00 80.62 72 LEU A CA 1
ATOM 575 C C . LEU A 1 72 ? 9.046 3.353 1.447 1.00 80.62 72 LEU A C 1
ATOM 577 O O . LEU A 1 72 ? 9.072 3.529 2.662 1.00 80.62 72 LEU A O 1
ATOM 581 N N . TYR A 1 73 ? 8.915 2.130 0.916 1.00 78.31 73 TYR A N 1
ATOM 582 C CA . TYR A 1 73 ? 8.853 0.917 1.747 1.00 78.31 73 TYR A CA 1
ATOM 583 C C . TYR A 1 73 ? 10.239 0.379 2.143 1.00 78.31 73 TYR A C 1
ATOM 585 O O . TYR A 1 73 ? 10.329 -0.545 2.951 1.00 78.31 73 TYR A O 1
ATOM 593 N N . THR A 1 74 ? 11.328 0.954 1.618 1.00 82.81 74 THR A N 1
ATOM 594 C CA . THR A 1 74 ? 12.701 0.475 1.863 1.00 82.81 74 THR A CA 1
ATOM 595 C C . THR A 1 74 ? 13.049 0.361 3.350 1.00 82.81 74 THR A C 1
ATOM 597 O O . THR A 1 74 ? 13.579 -0.682 3.727 1.00 82.81 74 THR A O 1
ATOM 600 N N . PRO A 1 75 ? 12.720 1.334 4.230 1.00 81.88 75 PRO A N 1
ATOM 601 C CA . PRO A 1 75 ? 12.990 1.194 5.663 1.00 81.88 75 PRO A CA 1
ATOM 602 C C . PRO A 1 75 ? 12.333 -0.050 6.271 1.00 81.88 75 PRO A C 1
ATOM 604 O O . PRO A 1 75 ? 12.940 -0.742 7.082 1.00 81.88 75 PRO A O 1
ATOM 607 N N . MET A 1 76 ? 11.123 -0.384 5.822 1.00 79.00 76 MET A N 1
ATOM 608 C CA . MET A 1 76 ? 10.389 -1.556 6.295 1.00 79.00 76 MET A CA 1
ATOM 609 C C . MET A 1 76 ? 10.981 -2.859 5.763 1.00 79.00 76 MET A C 1
ATOM 611 O O . MET A 1 76 ? 11.088 -3.838 6.498 1.00 79.00 76 MET A O 1
ATOM 615 N N . ALA A 1 77 ? 11.429 -2.865 4.505 1.00 83.19 77 ALA A N 1
ATOM 616 C CA . ALA A 1 77 ? 12.183 -3.990 3.966 1.00 83.19 77 ALA A CA 1
ATOM 617 C C . ALA A 1 77 ? 13.481 -4.213 4.756 1.00 83.19 77 ALA A C 1
ATOM 619 O O . ALA A 1 77 ? 13.782 -5.349 5.106 1.00 83.19 77 ALA A O 1
ATOM 620 N N . ILE A 1 78 ? 14.210 -3.143 5.091 1.00 87.00 78 ILE A N 1
ATOM 621 C CA . ILE A 1 78 ? 15.432 -3.217 5.903 1.00 87.00 78 ILE A CA 1
ATOM 622 C C . ILE A 1 78 ? 15.128 -3.793 7.287 1.00 87.00 78 ILE A C 1
ATOM 624 O O . ILE A 1 78 ? 15.812 -4.724 7.696 1.00 87.00 78 ILE A O 1
ATOM 628 N N . LEU A 1 79 ? 14.092 -3.304 7.979 1.00 84.88 79 LEU A N 1
ATOM 629 C CA . LEU A 1 79 ? 13.692 -3.830 9.291 1.00 84.88 79 LEU A CA 1
ATOM 630 C C . LEU A 1 79 ? 13.373 -5.327 9.234 1.00 84.88 79 LEU A C 1
ATOM 632 O O . LEU A 1 79 ? 13.817 -6.079 10.095 1.00 84.88 79 LEU A O 1
ATOM 636 N N . LYS A 1 80 ? 12.678 -5.773 8.182 1.00 86.00 80 LYS A N 1
ATOM 637 C CA . LYS A 1 80 ? 12.395 -7.194 7.956 1.00 86.00 80 LYS A CA 1
ATOM 638 C C . LYS A 1 80 ? 13.655 -8.043 7.764 1.00 86.00 80 LYS A C 1
ATOM 640 O O . LYS A 1 80 ? 13.675 -9.188 8.191 1.00 86.00 80 LYS A O 1
ATOM 645 N N . TYR A 1 81 ? 14.685 -7.524 7.099 1.00 86.19 81 TYR A N 1
ATOM 646 C CA . TYR A 1 81 ? 15.948 -8.255 6.940 1.00 86.19 81 TYR A CA 1
ATOM 647 C C . TYR A 1 81 ? 16.839 -8.182 8.184 1.00 86.19 81 TYR A C 1
ATOM 649 O O . TYR A 1 81 ? 17.611 -9.106 8.427 1.00 86.19 81 TYR A O 1
ATOM 657 N N . ALA A 1 82 ? 16.751 -7.093 8.949 1.00 89.44 82 ALA A N 1
ATOM 658 C CA . ALA A 1 82 ? 17.537 -6.879 10.159 1.00 89.44 82 ALA A CA 1
ATOM 659 C C . ALA A 1 82 ? 17.043 -7.718 11.346 1.00 89.44 82 ALA A C 1
ATOM 661 O O . ALA A 1 82 ? 17.847 -8.057 12.211 1.00 89.44 82 ALA A O 1
ATOM 662 N N . ASP A 1 83 ? 15.754 -8.066 11.372 1.00 89.75 83 ASP A N 1
ATOM 663 C CA . ASP A 1 83 ? 15.170 -8.967 12.362 1.00 89.75 83 ASP A CA 1
ATOM 664 C C . ASP A 1 83 ? 14.617 -10.247 11.700 1.00 89.75 83 ASP A C 1
ATOM 666 O O . ASP A 1 83 ? 13.483 -10.255 11.215 1.00 89.75 83 ASP A O 1
ATOM 670 N N . PRO A 1 84 ? 15.394 -11.347 11.696 1.00 83.81 84 PRO A N 1
ATOM 671 C CA . PRO A 1 84 ? 14.975 -12.630 11.135 1.00 83.81 84 PRO A CA 1
ATOM 672 C C . PRO A 1 84 ? 13.782 -13.278 11.850 1.00 83.81 84 PRO A C 1
ATOM 674 O O . PRO A 1 84 ? 13.136 -14.142 11.261 1.00 83.81 84 PRO A O 1
ATOM 677 N N . ILE A 1 85 ? 13.515 -12.902 13.108 1.00 90.94 85 ILE A N 1
ATOM 678 C CA . ILE A 1 85 ? 12.365 -13.394 13.881 1.00 90.94 85 ILE A CA 1
ATOM 679 C C . ILE A 1 85 ? 11.097 -12.678 13.403 1.00 90.94 85 ILE A C 1
ATOM 681 O O . ILE A 1 85 ? 10.043 -13.295 13.267 1.00 90.94 85 ILE A O 1
ATOM 685 N N . GLY A 1 86 ? 11.230 -11.397 13.054 1.00 85.31 86 GLY A N 1
ATOM 686 C CA . GLY A 1 86 ? 10.167 -10.577 12.487 1.00 85.31 86 GLY A CA 1
ATOM 687 C C . GLY A 1 86 ? 9.290 -9.890 13.532 1.00 85.31 86 GLY A C 1
ATOM 688 O O . GLY A 1 86 ? 8.383 -9.148 13.154 1.00 85.31 86 GLY A O 1
ATOM 689 N N . ASP A 1 87 ? 9.576 -10.069 14.819 1.00 89.50 87 ASP A N 1
ATOM 690 C CA . ASP A 1 87 ? 8.831 -9.439 15.908 1.00 89.50 87 ASP A CA 1
ATOM 691 C C . ASP A 1 87 ? 8.969 -7.916 15.858 1.00 89.50 87 ASP A C 1
ATOM 693 O O . ASP A 1 87 ? 7.978 -7.200 15.961 1.00 89.50 87 ASP A O 1
ATOM 697 N N . LEU A 1 88 ? 10.177 -7.402 15.620 1.00 85.75 88 LEU A N 1
ATOM 698 C CA . LEU A 1 88 ? 10.455 -5.971 15.560 1.00 85.75 88 LEU A CA 1
ATOM 699 C C . LEU A 1 88 ? 9.682 -5.256 14.439 1.00 85.75 88 LEU A C 1
ATOM 701 O O . LEU A 1 88 ? 9.019 -4.258 14.738 1.00 85.75 88 LEU A O 1
ATOM 705 N N . PRO A 1 89 ? 9.735 -5.689 13.160 1.00 87.12 89 PRO A N 1
ATOM 706 C CA . PRO A 1 89 ? 8.969 -5.035 12.105 1.00 87.12 89 PRO A CA 1
ATOM 707 C C . PRO A 1 89 ? 7.460 -5.173 12.320 1.00 87.12 89 PRO A C 1
ATOM 709 O O . PRO A 1 89 ? 6.744 -4.216 12.030 1.00 87.12 89 PRO A O 1
ATOM 712 N N . ILE A 1 90 ? 6.977 -6.310 12.841 1.00 88.75 90 ILE A N 1
ATOM 713 C CA . ILE A 1 90 ? 5.548 -6.526 13.114 1.00 88.75 90 ILE A CA 1
ATOM 714 C C . ILE A 1 90 ? 5.070 -5.599 14.232 1.00 88.75 90 ILE A C 1
ATOM 716 O O . ILE A 1 90 ? 4.124 -4.844 14.025 1.00 88.75 90 ILE A O 1
ATOM 720 N N . ASP A 1 91 ? 5.744 -5.608 15.381 1.00 88.50 91 ASP A N 1
ATOM 721 C CA . ASP A 1 91 ? 5.394 -4.795 16.548 1.00 88.50 91 ASP A CA 1
ATOM 722 C C . ASP A 1 91 ? 5.473 -3.298 16.225 1.00 88.50 91 ASP A C 1
ATOM 724 O O . ASP A 1 91 ? 4.556 -2.537 16.532 1.00 88.50 91 ASP A O 1
ATOM 728 N N . THR A 1 92 ? 6.519 -2.879 15.504 1.00 84.81 92 THR A N 1
ATOM 729 C CA . THR A 1 92 ? 6.679 -1.482 15.078 1.00 84.81 92 THR A CA 1
ATOM 730 C C . THR A 1 92 ? 5.527 -1.041 14.178 1.00 84.81 92 THR A C 1
ATOM 732 O O . THR A 1 92 ? 4.954 0.027 14.398 1.00 84.81 92 THR A O 1
ATOM 735 N N . PHE A 1 93 ? 5.166 -1.841 13.168 1.00 83.00 93 PHE A N 1
ATOM 736 C CA . PHE A 1 93 ? 4.058 -1.501 12.274 1.00 83.00 93 PHE A CA 1
ATOM 737 C C . PHE A 1 93 ? 2.723 -1.503 12.995 1.00 83.00 93 PHE A C 1
ATOM 739 O O . PHE A 1 93 ? 1.927 -0.586 12.802 1.00 83.00 93 PHE A O 1
ATOM 746 N N . TYR A 1 94 ? 2.486 -2.528 13.811 1.00 86.06 94 TYR A N 1
ATOM 747 C CA . TYR A 1 94 ? 1.245 -2.682 14.543 1.00 86.06 94 TYR A CA 1
ATOM 748 C C . TYR A 1 94 ? 1.011 -1.473 15.448 1.00 86.06 94 TYR A C 1
ATOM 750 O O . TYR A 1 94 ? -0.010 -0.800 15.328 1.00 86.06 94 TYR A O 1
ATOM 758 N N . LYS A 1 95 ? 2.002 -1.110 16.269 1.00 86.56 95 LYS A N 1
ATOM 759 C CA . LYS A 1 95 ? 1.910 0.056 17.153 1.00 86.56 95 LYS A CA 1
ATOM 760 C C . LYS A 1 95 ? 1.763 1.355 16.382 1.00 86.56 95 LYS A C 1
ATOM 762 O O . LYS A 1 95 ? 0.945 2.196 16.745 1.00 86.56 95 LYS A O 1
ATOM 767 N N . MET A 1 96 ? 2.527 1.520 15.301 1.00 82.44 96 MET A N 1
ATOM 768 C CA . MET A 1 96 ? 2.441 2.714 14.467 1.00 82.44 96 MET A CA 1
ATOM 769 C C . MET A 1 96 ? 1.029 2.876 13.901 1.00 82.44 96 MET A C 1
ATOM 771 O O . MET A 1 96 ? 0.446 3.933 14.082 1.00 82.44 96 MET A O 1
ATOM 775 N N . VAL A 1 97 ? 0.465 1.842 13.274 1.00 79.19 97 VAL A N 1
ATOM 776 C CA . VAL A 1 97 ? -0.836 1.917 12.591 1.00 79.19 97 VAL A CA 1
ATOM 777 C C . VAL A 1 97 ? -2.006 1.928 13.575 1.00 79.19 97 VAL A C 1
ATOM 779 O O . VAL A 1 97 ? -2.931 2.715 13.391 1.00 79.19 97 VAL A O 1
ATOM 782 N N . PHE A 1 98 ? -1.978 1.080 14.606 1.00 79.12 98 PHE A N 1
ATOM 783 C CA . PHE A 1 98 ? -3.157 0.789 15.427 1.00 79.12 98 PHE A CA 1
ATOM 784 C C . PHE A 1 98 ? -3.142 1.421 16.824 1.00 79.12 98 PHE A C 1
ATOM 786 O O . PHE A 1 98 ? -4.209 1.701 17.361 1.00 79.12 98 PHE A O 1
ATOM 793 N N . GLU A 1 99 ? -1.975 1.696 17.414 1.00 81.88 99 GLU A N 1
ATOM 794 C CA . GLU A 1 99 ? -1.891 2.246 18.782 1.00 81.88 99 GLU A CA 1
ATOM 795 C C . GLU A 1 99 ? -1.514 3.733 18.820 1.00 81.88 99 GLU A C 1
ATOM 797 O O . GLU A 1 99 ? -1.818 4.447 19.781 1.00 81.88 99 GLU A O 1
ATOM 802 N N . HIS A 1 100 ? -0.830 4.228 17.787 1.00 84.00 100 HIS A N 1
ATOM 803 C CA . HIS A 1 100 ? -0.220 5.554 17.782 1.00 84.00 100 HIS A CA 1
ATOM 804 C C . HIS A 1 100 ? -0.606 6.377 16.548 1.00 84.00 100 HIS A C 1
ATOM 806 O O . HIS A 1 100 ? 0.258 6.869 15.825 1.00 84.00 100 HIS A O 1
ATOM 812 N N . GLU A 1 101 ? -1.906 6.629 16.357 1.00 77.88 101 GLU A N 1
ATOM 813 C CA . GLU A 1 101 ? -2.453 7.404 15.223 1.00 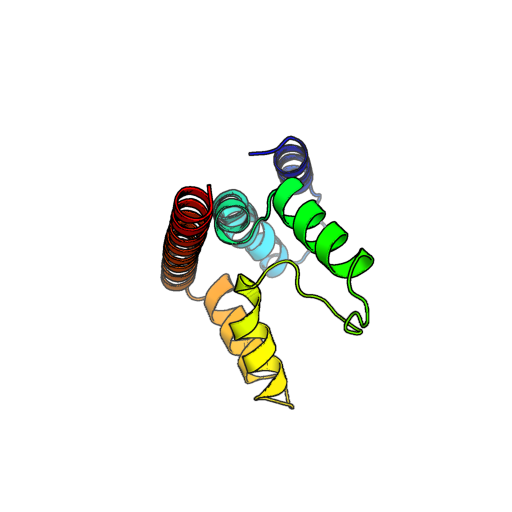77.88 101 GLU A CA 1
ATOM 814 C C . GLU A 1 101 ? -1.716 8.740 14.980 1.00 77.88 101 GLU A C 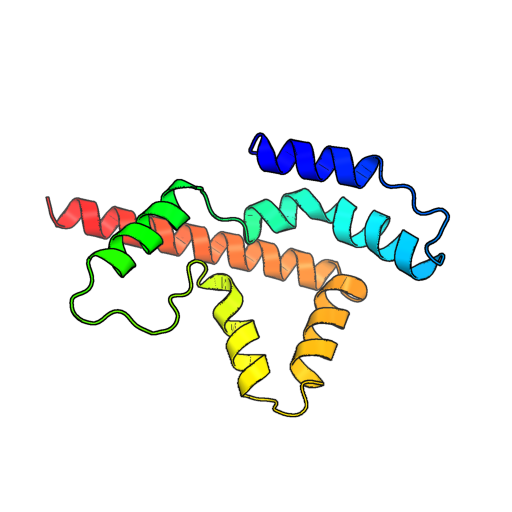1
ATOM 816 O O . GLU A 1 101 ? -1.436 9.119 13.844 1.00 77.88 101 GLU A O 1
ATOM 821 N N . LYS A 1 102 ? -1.336 9.464 16.042 1.00 84.25 102 LYS A N 1
ATOM 822 C CA . LYS A 1 102 ? -0.572 10.720 15.908 1.00 84.25 102 LYS A CA 1
ATOM 823 C C . LYS A 1 102 ? 0.822 10.500 15.320 1.00 84.25 102 LYS A C 1
ATOM 825 O O . LYS A 1 102 ? 1.268 11.308 14.508 1.00 84.25 102 LYS A O 1
ATOM 830 N N . VAL A 1 103 ? 1.499 9.430 15.739 1.00 83.25 103 VAL A N 1
ATOM 831 C CA . VAL A 1 103 ? 2.815 9.050 15.209 1.00 83.25 103 VAL A CA 1
ATOM 832 C C . VAL A 1 103 ? 2.656 8.636 13.755 1.00 83.25 103 VAL A C 1
ATOM 834 O O . VAL A 1 103 ? 3.367 9.172 12.916 1.00 83.25 103 VAL A O 1
ATOM 837 N N . PHE A 1 104 ? 1.665 7.799 13.442 1.00 82.44 104 PHE A N 1
ATOM 838 C CA . PHE A 1 104 ? 1.342 7.405 12.072 1.00 82.44 104 PHE A CA 1
ATOM 839 C C . PHE A 1 104 ? 1.147 8.605 11.147 1.00 82.44 104 PHE A C 1
ATOM 841 O O . PHE A 1 104 ? 1.832 8.733 10.134 1.00 82.44 104 PHE A O 1
ATOM 848 N N . ASN A 1 105 ? 0.279 9.541 11.530 1.00 81.88 105 ASN A N 1
ATOM 849 C CA . ASN A 1 105 ? -0.003 10.728 10.730 1.00 81.88 105 ASN A CA 1
ATOM 850 C C . ASN A 1 105 ? 1.235 11.627 10.585 1.00 81.88 105 ASN A C 1
ATOM 852 O O . ASN A 1 105 ? 1.470 12.195 9.515 1.00 81.88 105 ASN A O 1
ATOM 856 N N . ALA A 1 106 ? 2.072 11.742 11.622 1.00 85.38 106 ALA A N 1
ATOM 857 C CA . ALA A 1 106 ? 3.348 12.448 11.522 1.00 85.38 106 ALA A CA 1
ATOM 858 C C . ALA A 1 106 ? 4.309 11.753 10.538 1.00 85.38 106 ALA A C 1
ATOM 860 O O . ALA A 1 106 ? 4.915 12.424 9.699 1.00 85.38 106 ALA A O 1
ATOM 861 N N . SER A 1 107 ? 4.399 10.419 10.581 1.00 80.94 107 SER A N 1
ATOM 862 C CA . SER A 1 107 ? 5.203 9.612 9.658 1.00 80.94 107 SER A CA 1
ATOM 863 C C . SER A 1 107 ? 4.739 9.777 8.210 1.00 80.94 107 SER A C 1
ATOM 865 O O . SER A 1 107 ? 5.561 10.019 7.328 1.00 80.94 107 SER A O 1
ATOM 867 N N . LEU A 1 108 ? 3.429 9.726 7.959 1.00 81.06 108 LEU A N 1
ATOM 868 C CA . LEU A 1 108 ? 2.844 9.934 6.633 1.00 81.06 108 LEU A CA 1
ATOM 869 C C . LEU A 1 108 ? 3.178 11.324 6.074 1.00 81.06 108 LEU A C 1
ATOM 871 O O . LEU A 1 108 ? 3.640 11.448 4.939 1.00 81.06 108 LEU A O 1
ATOM 875 N N . ASN A 1 109 ? 3.037 12.377 6.882 1.00 83.38 109 ASN A N 1
ATOM 876 C CA . ASN A 1 109 ? 3.398 13.736 6.468 1.00 83.38 109 ASN A CA 1
ATOM 877 C C . ASN A 1 109 ? 4.903 13.893 6.197 1.00 83.38 109 ASN A C 1
ATOM 879 O O . ASN A 1 109 ? 5.292 14.559 5.236 1.00 83.38 109 ASN A O 1
ATOM 883 N N . PHE A 1 110 ? 5.756 13.240 6.989 1.00 83.56 110 PHE A N 1
ATOM 884 C CA . PHE A 1 110 ? 7.195 13.209 6.733 1.00 83.56 110 PHE A CA 1
ATOM 885 C C . PHE A 1 110 ? 7.525 12.518 5.399 1.00 83.56 110 PHE A C 1
ATOM 887 O O . PHE A 1 110 ? 8.306 13.048 4.607 1.00 83.56 110 PHE A O 1
ATOM 894 N N . LEU A 1 111 ? 6.875 11.392 5.089 1.00 80.75 111 LEU A N 1
ATOM 895 C CA . LEU A 1 111 ? 7.034 10.705 3.802 1.00 80.75 111 LEU A CA 1
ATOM 896 C C . LEU A 1 111 ? 6.563 11.570 2.624 1.00 80.75 111 LEU A C 1
ATOM 898 O O . LEU A 1 111 ? 7.258 11.641 1.607 1.00 80.75 111 LEU A O 1
ATOM 902 N N . LYS A 1 112 ? 5.446 12.301 2.767 1.00 78.31 112 LYS A N 1
ATOM 903 C CA . LYS A 1 112 ? 4.992 13.275 1.755 1.00 78.31 112 LYS A CA 1
ATOM 904 C C . LYS A 1 112 ? 6.056 14.342 1.478 1.00 78.31 112 LYS A C 1
ATOM 906 O O . LYS A 1 112 ? 6.322 14.645 0.312 1.00 78.31 112 LYS A O 1
ATOM 911 N N . LEU A 1 113 ? 6.696 14.876 2.523 1.00 81.38 113 LEU A N 1
ATOM 912 C CA . LEU A 1 113 ? 7.777 15.862 2.398 1.00 81.38 113 LEU A CA 1
ATOM 913 C C . LEU A 1 113 ? 9.006 15.287 1.682 1.00 81.38 113 LEU A C 1
ATOM 915 O O . LEU A 1 113 ? 9.543 15.929 0.776 1.00 81.38 113 LEU A O 1
ATOM 919 N N . LEU A 1 114 ? 9.430 14.070 2.041 1.00 78.19 114 LEU A N 1
ATOM 920 C CA . LEU A 1 114 ? 10.543 13.389 1.373 1.00 78.19 114 LEU A CA 1
ATOM 921 C C . LEU A 1 114 ? 10.250 13.148 -0.113 1.00 78.19 114 LEU A C 1
ATOM 923 O O . LEU A 1 114 ? 11.094 13.444 -0.962 1.00 78.19 114 LEU A O 1
ATOM 927 N N . ARG A 1 115 ? 9.034 12.695 -0.441 1.00 74.06 115 ARG A N 1
ATOM 928 C CA . ARG A 1 115 ? 8.587 12.482 -1.825 1.00 74.06 115 ARG A CA 1
ATOM 929 C C . ARG A 1 115 ? 8.573 13.781 -2.629 1.00 74.06 115 ARG A C 1
ATOM 931 O O . ARG A 1 115 ? 9.009 13.803 -3.778 1.00 74.06 115 ARG A O 1
ATOM 938 N N . TRP A 1 116 ? 8.086 14.876 -2.044 1.00 74.62 116 TRP A N 1
ATOM 939 C CA . TRP A 1 116 ? 8.109 16.190 -2.693 1.00 74.62 116 TRP A CA 1
ATOM 940 C C . TRP A 1 116 ? 9.540 16.663 -2.977 1.00 74.62 116 TRP A C 1
ATOM 942 O O . TRP A 1 116 ? 9.837 17.094 -4.092 1.00 74.62 116 TRP A O 1
ATOM 952 N N . ARG A 1 117 ? 10.449 16.516 -2.005 1.00 70.44 117 ARG A N 1
ATOM 953 C CA . ARG A 1 117 ? 11.859 16.890 -2.168 1.00 70.44 117 ARG A CA 1
ATOM 954 C C . ARG A 1 117 ? 12.561 16.060 -3.246 1.00 70.44 117 ARG A C 1
ATOM 956 O O . ARG A 1 117 ? 13.304 16.628 -4.041 1.00 70.44 117 ARG A O 1
ATOM 963 N N . SER A 1 118 ? 12.309 14.750 -3.295 1.00 69.69 118 SER A N 1
ATOM 964 C CA . SER A 1 118 ? 12.879 13.854 -4.309 1.00 69.69 118 SER A CA 1
ATOM 965 C C . SER A 1 118 ? 12.424 14.230 -5.723 1.00 69.69 118 SER A C 1
ATOM 967 O O . SER A 1 118 ? 13.272 14.443 -6.586 1.00 69.69 118 SER A O 1
ATOM 969 N N . ARG A 1 119 ? 11.116 14.441 -5.938 1.00 69.75 119 ARG A N 1
ATOM 970 C CA . ARG A 1 119 ? 10.578 14.881 -7.240 1.00 69.75 119 ARG A CA 1
ATOM 971 C C . ARG A 1 119 ? 11.132 16.236 -7.683 1.00 69.75 119 ARG A C 1
ATOM 973 O O . ARG A 1 119 ? 11.474 16.406 -8.847 1.00 69.75 119 ARG A O 1
ATOM 980 N N . LYS A 1 120 ? 11.277 17.187 -6.752 1.00 63.00 120 LYS A N 1
ATOM 981 C CA . LYS A 1 120 ? 11.885 18.496 -7.039 1.00 63.00 120 LYS A CA 1
ATOM 982 C C . LYS A 1 120 ? 13.358 18.375 -7.443 1.00 63.00 120 LYS A C 1
ATOM 984 O O . LYS A 1 120 ? 13.790 19.081 -8.346 1.00 63.00 120 LYS A O 1
ATOM 989 N N . SER A 1 121 ? 14.116 17.495 -6.787 1.00 60.66 121 SER A N 1
ATOM 990 C CA . SER A 1 121 ? 15.519 17.239 -7.139 1.00 60.66 121 SER A CA 1
ATOM 991 C C . SER A 1 121 ? 15.649 16.658 -8.547 1.00 60.66 121 SER A C 1
ATOM 993 O O . SER A 1 121 ? 16.484 17.127 -9.309 1.00 60.66 121 SER A O 1
ATOM 995 N N . PHE A 1 122 ? 14.787 15.698 -8.898 1.00 57.53 122 PHE A N 1
ATOM 996 C CA . PHE A 1 122 ? 14.762 15.076 -10.224 1.00 57.53 122 PHE A CA 1
ATOM 997 C C . PHE A 1 122 ? 14.437 16.093 -11.326 1.00 57.53 122 PHE A C 1
ATOM 999 O O . PHE A 1 122 ? 15.176 16.198 -12.298 1.00 57.53 122 PHE A O 1
ATOM 1006 N N . ALA A 1 123 ? 13.398 16.915 -11.127 1.00 57.44 123 ALA A N 1
ATOM 1007 C CA . ALA A 1 123 ? 13.018 17.963 -12.077 1.00 57.44 123 ALA A CA 1
ATOM 1008 C C . ALA A 1 123 ? 14.167 18.956 -12.357 1.00 57.44 123 ALA A C 1
ATOM 1010 O O . ALA A 1 123 ? 14.386 19.357 -13.498 1.00 57.44 123 ALA A O 1
ATOM 1011 N N . MET A 1 124 ? 14.939 19.312 -11.322 1.00 49.38 124 MET A N 1
ATOM 1012 C CA . MET A 1 124 ? 16.091 20.212 -11.444 1.00 49.38 124 MET A CA 1
ATOM 1013 C C . MET A 1 124 ? 17.305 19.588 -12.157 1.00 49.38 124 MET A C 1
ATOM 1015 O O . MET A 1 124 ? 18.13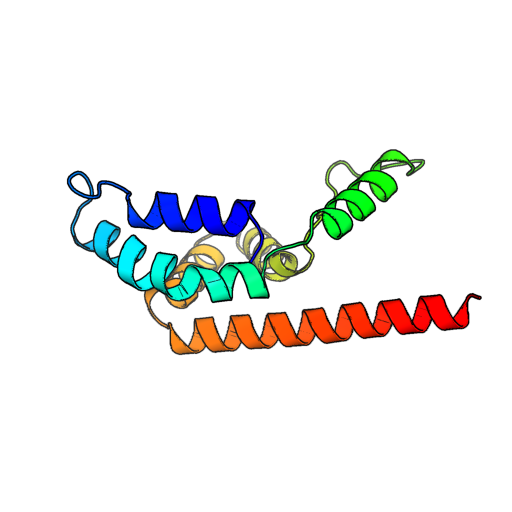9 20.333 -12.669 1.00 49.38 124 MET A O 1
ATOM 1019 N N . GLU A 1 125 ? 17.445 18.260 -12.178 1.00 53.28 125 GLU A N 1
ATOM 1020 C CA . GLU A 1 125 ? 18.496 17.568 -12.941 1.00 53.28 125 GLU A CA 1
ATOM 1021 C C . GLU A 1 125 ? 18.141 17.457 -14.429 1.00 53.28 125 GLU A C 1
ATOM 1023 O O . GLU A 1 125 ? 19.005 17.680 -15.282 1.00 53.28 125 GLU A O 1
ATOM 1028 N N . THR A 1 126 ? 16.870 17.208 -14.758 1.00 54.94 126 THR A N 1
ATOM 1029 C CA . THR A 1 126 ? 16.374 17.231 -16.146 1.00 54.94 126 THR A CA 1
ATOM 1030 C C . THR A 1 126 ? 16.481 18.614 -16.795 1.00 54.94 126 THR A C 1
ATOM 1032 O O . THR A 1 126 ? 16.857 18.704 -17.958 1.00 54.94 126 THR A O 1
ATOM 1035 N N . ASP A 1 127 ? 16.255 19.703 -16.050 1.00 52.28 127 ASP A N 1
ATOM 1036 C CA . ASP A 1 127 ? 16.412 21.074 -16.575 1.00 52.28 127 ASP A CA 1
ATOM 1037 C C . ASP A 1 127 ? 17.875 21.476 -16.829 1.00 52.28 127 ASP A C 1
ATOM 1039 O O . ASP A 1 127 ? 18.136 22.413 -17.575 1.00 52.28 127 ASP A O 1
ATOM 1043 N N . LYS A 1 128 ? 18.846 20.799 -16.203 1.00 51.72 128 LYS A N 1
ATOM 1044 C CA . LYS A 1 128 ? 20.285 21.061 -16.405 1.00 51.72 128 LYS A CA 1
ATOM 1045 C C . LYS A 1 128 ? 20.912 20.230 -17.521 1.00 51.72 128 LYS A C 1
ATOM 1047 O O . LYS A 1 128 ? 22.067 20.470 -17.865 1.00 51.72 128 LYS A O 1
ATOM 1052 N N . SER A 1 129 ? 20.205 19.212 -18.004 1.00 48.53 129 SER A N 1
ATOM 1053 C CA . SER A 1 129 ? 20.684 18.273 -19.024 1.00 48.53 129 SER A CA 1
ATOM 1054 C C . SER A 1 129 ? 20.102 18.537 -20.420 1.00 48.53 129 SER A C 1
ATOM 1056 O O . SER A 1 129 ? 20.469 17.832 -21.359 1.00 48.53 129 SER A O 1
ATOM 1058 N N . ASN A 1 130 ? 19.276 19.581 -20.553 1.00 41.84 130 ASN A N 1
ATOM 1059 C CA . ASN A 1 130 ? 18.825 20.189 -21.810 1.00 41.84 130 ASN A CA 1
ATOM 1060 C C . ASN A 1 130 ? 19.513 21.540 -22.040 1.00 41.84 130 ASN A C 1
ATOM 1062 O O . ASN A 1 130 ? 19.625 21.934 -23.222 1.00 41.84 130 ASN A O 1
#

=== Feature glossary ===
A reading guide for the features in this record.

Start from the sequence.

  · This is the polypeptide sequence — one letter per residue, N-terminus first. Length ranges from a few dozen residues for small domains to over a thousand for large multi-domain proteins.

Fold it, and you get atomic coordinates and the backbone conformation that goes with them.

  · Structure coordinates are given as an mmCIF _atom_site loop: one row per atom with element, residue name, chain id, sequence number, and x/y/z position in Å. Only the four main-chain atoms per residue are included here; side chains are omitted to keep the record compact.

  · Backbone dihedral angles. Every residue except chain termini has a φ (preceding-C → N → Cα → C) and a ψ (N → Cα → C → next-N). They are reported in degrees following the IUPAC sign convention. Secondary structure is essentially a statement about which (φ, ψ) basin each residue occupies.

  · The SS8 string is DSSP's per-residue secondary-structure call. α-helix (H) means an i→i+4 H-bond ladder; β-strand (E) means the residue participates in a β-sheet; 3₁₀ (G) and π (I) are tighter and wider helices; T/S are turns/bends; '-' is loop.

  · SS3 is a coarse helix/strand/coil call (letters a/b/c) made by the P-SEA algorithm from inter-Cα distances and dihedrals. It is less detailed than DSSP but needs only Cα positions.

Summarize the fold with a handful of shape descriptors and a per-residue structural alphabet.

  · Radius of gyration (Rg) is the root-mean-square distance of Cα atoms from their centroid — a single number for overall size and compactness. A globular domain of N residues has Rg ≈ 2.2·N^0.38 Å; an extended or disordered chain has a much larger Rg. The Cα contact count is the number of residue pairs whose Cα atoms are within 8 Å and are more than four positions apart in sequence — a standard proxy for tertiary packing density. The bounding box is the smallest axis-aligned box enclosing all Cα atoms.

  · The Foldseek 3Di string encodes local tertiary geometry as a 20-letter alphabet — one character per residue — derived from the relative positions of nearby Cα atoms. Unlike the amino-acid sequence, 3Di is a direct function of the 3D structure, so two proteins with the same fold have similar 3Di strings even at low sequence identity.

  · Solvent-accessible surface area (SASA) is the area in Å² traced out by the centre of a 1.4 Å probe sphere (a water molecule) rolled over the protein's van der Waals surface (Shrake–Rupley / Lee–Richards construction). Buried residues have near-zero SASA; fully exposed residues can exceed 200 Å². The total SASA scales roughly with the number of surface residues.

Ask how reliable the model is.

  · pLDDT (predicted Local Distance Difference Test) is AlphaFold's per-residue confidence score, ranging from 0 to 100. Values above 90 indicate high confidence (typically well-packed cores); 70–90 is confident; 50–70 low confidence; below 50 usually means the region is disordered or the prediction is unreliable there. AlphaFold stores pLDDT in the mmCIF B-factor column.

  · B-factor (Debye–Waller factor) reflects atomic displacement in the crystal lattice. It is an experimental observable (units Å²), not a prediction; low values mean the atom is pinned down, high values mean it moves or is heterogeneous across the crystal.

  · Predicted Aligned Error (PAE) is an AlphaFold confidence matrix: entry (i, j) is the expected error in the position of residue j, in ångströms, when the prediction is superimposed on the true structure at residue i. Low PAE within a block of residues means that block is internally rigid and well-predicted; high PAE between two blocks means their relative placement is uncertain even if each block individually is confident.

Place it in con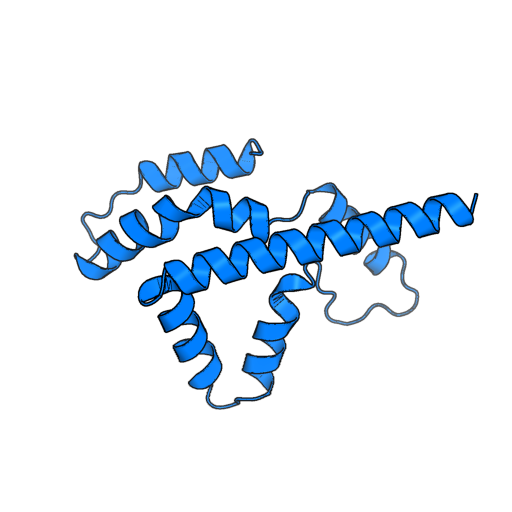text: what it resembles, what it is annotated as, and how it looks.

  · Nearest PDB neighbors are the top structural matches found by Foldseek when searching this structure against the entire Protein Data Bank. Each hit reports a TM-score (0 to 1; >0.5 almost always implies the same fold) and an E-value. These are *structural* homologs — they may share no detectable sequence similarity.

  · Functional annotations link the protein to curated databases. InterPro entries identify conserved domains and families by matching the sequence against member-database signatures (Pfam, PROSITE, CDD, …). Gene Ontology (GO) terms describe molecular function, biological process, and cellular component in a controlled vocabulary. CATH places the structure in a hierarchical fold classification (Class/Architecture/Topology/Homologous-superfamily). The organism is the source species.

  · Three diagnostic plots accompany the record. The Cα contact map visualizes the tertiary structure as a 2D adjacency matrix (8 Å cutoff, sequence-local contacts suppressed). The Ramachandran plot shows the distribution of backbone (φ, ψ) torsions, with points in the α and β basins reflecting secondary structure content. The PAE plot shows AlphaFold's inter-residue confidence as a color matrix.

  · Six rendered views show the 3D structure from the faces of a cube — i.e. along ±x, ±y, ±z. Rendering representation is drawn randomly per protein from cartoon (secondary-structure ribbons), sticks (backbone bonds), or molecular surface; coloring is either N→C rainbow (blue at the N-terminus through red at the C-terminus) or one color per chain.